Protein AF-A0A3B9LXL2-F1 (afdb_monomer)

Structure (mmCIF, N/CA/C/O backbone):
data_AF-A0A3B9LXL2-F1
#
_en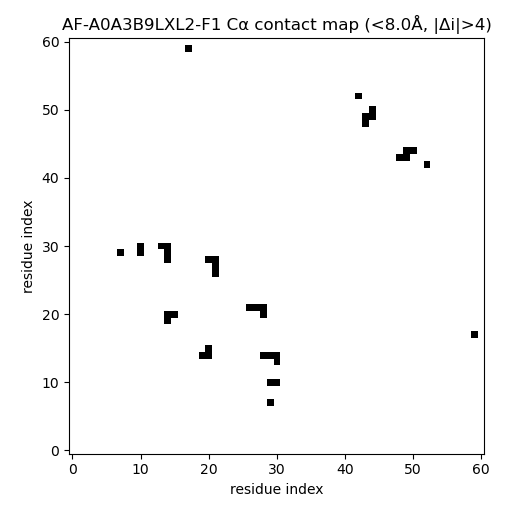try.id   AF-A0A3B9LXL2-F1
#
loop_
_atom_site.group_PDB
_atom_site.id
_atom_site.type_symbol
_atom_site.label_atom_id
_atom_site.label_alt_id
_atom_site.label_comp_id
_atom_site.label_asym_id
_atom_site.label_entity_id
_atom_site.label_seq_id
_atom_site.pdbx_PDB_ins_code
_atom_site.Cartn_x
_atom_site.Cartn_y
_atom_site.Cartn_z
_atom_site.occupancy
_atom_site.B_iso_or_equiv
_atom_site.auth_seq_id
_atom_site.auth_comp_id
_atom_site.auth_asym_id
_atom_site.auth_atom_id
_atom_site.pdbx_PDB_model_num
ATOM 1 N N . MET A 1 1 ? 14.743 8.915 11.026 1.00 38.47 1 MET A N 1
ATOM 2 C CA . MET A 1 1 ? 14.283 8.427 9.709 1.00 38.47 1 MET A CA 1
ATOM 3 C C . MET A 1 1 ? 14.028 6.932 9.837 1.00 38.47 1 MET A C 1
ATOM 5 O O . MET A 1 1 ? 14.980 6.168 9.875 1.00 38.47 1 MET A O 1
ATOM 9 N N . HIS A 1 2 ? 12.779 6.528 10.076 1.00 49.59 2 HIS A N 1
ATOM 10 C CA . HIS A 1 2 ? 12.430 5.135 10.365 1.00 49.59 2 HIS A CA 1
ATOM 11 C C . HIS A 1 2 ? 11.983 4.464 9.063 1.00 49.59 2 HIS A C 1
ATOM 13 O O . HIS A 1 2 ? 10.861 4.658 8.603 1.00 49.59 2 HIS A O 1
ATOM 19 N N . LEU A 1 3 ? 12.913 3.756 8.425 1.00 45.25 3 LEU A N 1
ATOM 20 C CA . LEU A 1 3 ? 12.678 3.010 7.195 1.00 45.25 3 LEU A CA 1
ATOM 21 C C . LEU A 1 3 ? 12.130 1.627 7.588 1.00 45.25 3 LEU A C 1
ATOM 23 O O . LEU A 1 3 ? 12.897 0.703 7.836 1.00 45.25 3 LEU A O 1
ATOM 27 N N . THR A 1 4 ? 10.811 1.485 7.737 1.00 48.69 4 THR A N 1
ATOM 28 C CA . THR A 1 4 ? 10.213 0.166 7.995 1.00 48.69 4 THR A CA 1
ATOM 29 C C . THR A 1 4 ? 10.034 -0.562 6.670 1.00 48.69 4 THR A C 1
ATOM 31 O O . THR A 1 4 ? 9.198 -0.177 5.856 1.00 48.69 4 THR A O 1
ATOM 34 N N . THR A 1 5 ? 10.808 -1.627 6.472 1.00 45.94 5 THR A N 1
ATOM 35 C CA . THR A 1 5 ? 10.649 -2.608 5.395 1.00 45.94 5 THR A CA 1
ATOM 36 C C . THR A 1 5 ? 9.178 -3.012 5.253 1.00 45.94 5 THR A C 1
ATOM 38 O O . THR A 1 5 ? 8.576 -3.574 6.168 1.00 45.94 5 THR A O 1
ATOM 41 N N . ILE A 1 6 ? 8.580 -2.693 4.108 1.00 55.50 6 ILE A N 1
ATOM 42 C CA . ILE A 1 6 ? 7.240 -3.132 3.714 1.00 55.50 6 ILE A CA 1
ATOM 43 C C . ILE A 1 6 ? 7.320 -4.620 3.363 1.00 55.50 6 ILE A C 1
ATOM 45 O O . ILE A 1 6 ? 7.725 -5.001 2.269 1.00 55.50 6 ILE A O 1
ATOM 49 N N . GLY A 1 7 ? 7.014 -5.465 4.349 1.00 46.88 7 GLY A N 1
ATOM 50 C CA . GLY A 1 7 ? 6.931 -6.914 4.198 1.00 46.88 7 GLY A CA 1
ATOM 51 C C . GLY A 1 7 ? 5.798 -7.288 3.248 1.00 46.88 7 GLY A C 1
ATOM 52 O O . GLY A 1 7 ? 4.652 -7.421 3.660 1.00 46.88 7 GLY A O 1
ATOM 53 N N . ALA A 1 8 ? 6.131 -7.454 1.972 1.00 54.03 8 ALA A N 1
ATOM 54 C CA . ALA A 1 8 ? 5.200 -7.787 0.898 1.00 54.03 8 ALA A CA 1
ATOM 55 C C . ALA A 1 8 ? 4.782 -9.276 0.865 1.00 54.03 8 ALA A C 1
ATOM 57 O O . ALA A 1 8 ? 4.284 -9.744 -0.152 1.00 54.03 8 ALA A O 1
ATOM 58 N N . THR A 1 9 ? 4.995 -10.054 1.935 1.00 53.16 9 THR A N 1
ATOM 59 C CA . THR A 1 9 ? 4.756 -11.512 1.910 1.00 53.16 9 THR A CA 1
ATOM 60 C C . THR A 1 9 ? 3.795 -12.041 2.975 1.00 53.16 9 THR A C 1
ATOM 62 O O . THR A 1 9 ? 3.412 -13.204 2.886 1.00 53.16 9 THR A O 1
ATOM 65 N N . THR A 1 10 ? 3.340 -11.230 3.938 1.00 69.88 10 THR A N 1
ATOM 66 C CA . THR A 1 10 ? 2.500 -11.716 5.057 1.00 69.88 10 THR A CA 1
ATOM 67 C C . THR A 1 10 ? 1.088 -11.123 5.128 1.00 69.88 10 THR A C 1
ATOM 69 O O . THR A 1 10 ? 0.334 -11.499 6.016 1.00 69.88 10 THR A O 1
ATOM 72 N N . GLN A 1 11 ? 0.685 -10.254 4.192 1.00 87.00 11 GLN A N 1
ATOM 73 C CA . GLN A 1 11 ? -0.596 -9.524 4.268 1.00 87.00 11 GLN A CA 1
ATOM 74 C C . GLN A 1 11 ? -1.735 -10.110 3.425 1.00 87.00 11 GLN A C 1
ATOM 76 O O . GLN A 1 11 ? -2.814 -9.532 3.404 1.00 87.00 11 GLN A O 1
ATOM 81 N N . ARG A 1 12 ? -1.545 -11.240 2.725 1.00 88.00 12 ARG A N 1
ATOM 82 C CA . ARG A 1 12 ? -2.575 -11.776 1.810 1.00 88.00 12 ARG A CA 1
ATOM 83 C C . ARG A 1 12 ? -3.947 -11.895 2.481 1.00 88.00 12 ARG A C 1
ATOM 85 O O . ARG A 1 12 ? -4.908 -11.349 1.962 1.00 88.00 12 ARG A O 1
ATOM 92 N N . SER A 1 13 ? -4.017 -12.556 3.637 1.00 90.62 13 SER A N 1
ATOM 93 C CA . SER A 1 13 ? -5.289 -12.750 4.345 1.00 90.62 13 SER A CA 1
ATOM 94 C C . SER A 1 13 ? -5.917 -11.431 4.806 1.00 90.62 13 SER A C 1
ATOM 96 O O . SER A 1 13 ? -7.137 -11.326 4.828 1.00 90.62 13 SER A O 1
ATOM 98 N N . GLU A 1 14 ? -5.109 -10.434 5.174 1.00 91.62 14 GLU A N 1
ATOM 99 C CA . GLU A 1 14 ? -5.594 -9.107 5.573 1.00 91.62 14 GLU A CA 1
ATOM 100 C C . GLU A 1 14 ? -6.159 -8.354 4.366 1.00 91.62 14 GLU A C 1
ATOM 102 O O . GLU A 1 14 ? -7.263 -7.826 4.436 1.00 91.62 14 GLU A O 1
ATOM 107 N N . ILE A 1 15 ? -5.446 -8.383 3.236 1.00 93.19 15 ILE A N 1
ATOM 108 C CA . ILE A 1 15 ? -5.885 -7.818 1.956 1.00 93.19 15 ILE A CA 1
ATOM 109 C C . ILE A 1 15 ? -7.185 -8.486 1.489 1.00 93.19 15 ILE A C 1
ATOM 111 O O . ILE A 1 15 ? -8.132 -7.788 1.139 1.00 93.19 15 ILE A O 1
ATOM 115 N N . GLU A 1 16 ? -7.274 -9.817 1.529 1.00 93.12 16 GLU A N 1
ATOM 116 C CA . GLU A 1 16 ? -8.495 -10.570 1.203 1.00 93.12 16 GLU A CA 1
ATOM 117 C C . GLU A 1 16 ? -9.667 -10.175 2.111 1.00 93.12 16 GLU A C 1
ATOM 119 O O . GLU A 1 16 ? -10.775 -9.953 1.623 1.00 93.12 16 GLU A O 1
ATOM 124 N N . ALA A 1 17 ? -9.417 -9.999 3.411 1.00 93.62 17 ALA A N 1
ATOM 125 C CA . ALA A 1 17 ? -10.435 -9.583 4.372 1.00 93.62 17 ALA A CA 1
ATOM 126 C C . ALA A 1 17 ? -10.981 -8.165 4.116 1.00 93.62 17 ALA A C 1
ATOM 128 O O . ALA A 1 17 ? -12.090 -7.863 4.551 1.00 93.62 17 ALA A O 1
ATOM 129 N N . THR A 1 18 ? -10.256 -7.304 3.389 1.00 93.94 18 THR A N 1
ATOM 130 C CA . THR A 1 18 ? -10.763 -5.970 3.011 1.00 93.94 18 THR A 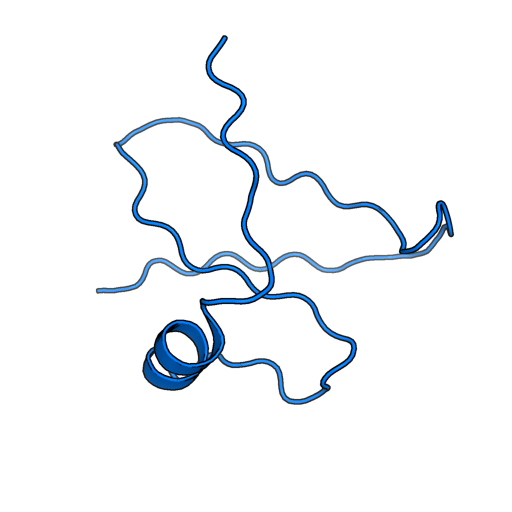CA 1
ATOM 131 C C . THR A 1 18 ? -11.879 -6.013 1.966 1.00 93.94 18 THR A C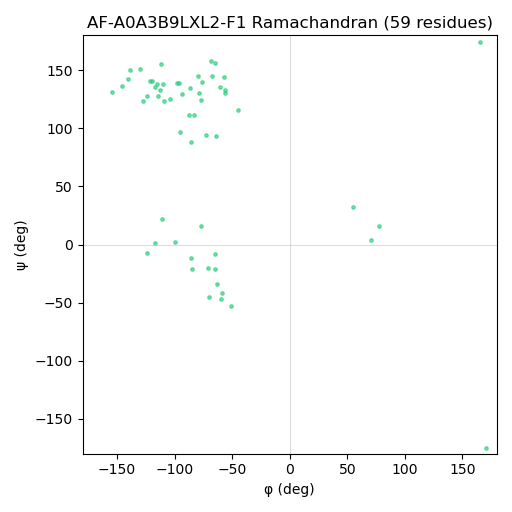 1
ATOM 133 O O . THR A 1 18 ? -12.585 -5.023 1.796 1.00 93.94 18 THR A O 1
ATOM 136 N N . GLY A 1 19 ? -12.009 -7.117 1.219 1.00 94.88 19 GLY A N 1
ATOM 137 C CA . GLY A 1 19 ? -12.876 -7.195 0.037 1.00 94.88 19 GLY A CA 1
ATOM 138 C C . GLY A 1 19 ? -12.381 -6.385 -1.172 1.00 94.88 19 GLY A C 1
ATOM 139 O O . GLY A 1 19 ? -13.061 -6.353 -2.193 1.00 94.88 19 GLY A O 1
ATOM 140 N N . LEU A 1 20 ? -11.202 -5.759 -1.078 1.00 94.12 20 LEU A N 1
ATOM 141 C CA . LEU A 1 20 ? -10.552 -4.961 -2.128 1.00 94.12 20 LEU A CA 1
ATOM 142 C C . LEU A 1 20 ? -9.291 -5.650 -2.674 1.00 94.12 20 LEU A C 1
ATOM 144 O O . LEU A 1 20 ? -8.389 -4.997 -3.197 1.00 94.12 20 LEU A O 1
ATOM 148 N N . ALA A 1 21 ? -9.187 -6.970 -2.506 1.00 93.44 21 ALA A N 1
ATOM 149 C CA . ALA A 1 21 ? -8.056 -7.720 -3.028 1.00 93.44 21 ALA A CA 1
ATOM 150 C C . ALA A 1 21 ? -7.981 -7.587 -4.561 1.00 93.44 21 ALA A C 1
ATOM 152 O O . ALA A 1 21 ? -9.011 -7.732 -5.228 1.00 93.44 21 ALA A O 1
ATOM 153 N N . PRO A 1 22 ? -6.784 -7.352 -5.131 1.00 92.12 22 PRO A N 1
ATOM 154 C CA . PRO A 1 22 ? -6.614 -7.334 -6.575 1.00 92.12 22 PRO A CA 1
ATOM 155 C C . PRO A 1 22 ? -7.060 -8.652 -7.212 1.00 92.12 22 PRO A C 1
ATOM 157 O O . PRO A 1 22 ? -6.856 -9.730 -6.648 1.00 92.12 22 PRO A O 1
ATOM 160 N N . THR A 1 23 ? -7.651 -8.567 -8.403 1.00 93.38 23 THR A N 1
ATOM 161 C CA . THR A 1 23 ? -8.114 -9.761 -9.133 1.00 93.38 23 THR A CA 1
ATOM 162 C C . THR A 1 23 ? -7.001 -10.404 -9.961 1.00 93.38 23 THR A C 1
ATOM 164 O O . THR A 1 23 ? -7.071 -11.597 -10.260 1.00 93.38 23 THR A O 1
ATOM 167 N N . ASP A 1 24 ? -5.950 -9.644 -10.289 1.00 91.50 24 ASP A N 1
ATOM 168 C CA . ASP A 1 24 ? -4.756 -10.143 -10.964 1.00 91.50 24 ASP A CA 1
ATOM 169 C C . ASP A 1 24 ? -3.595 -10.289 -9.961 1.00 91.50 24 ASP A C 1
ATOM 171 O O . ASP A 1 24 ? -3.206 -9.316 -9.314 1.00 91.50 24 ASP A O 1
ATOM 175 N N . PRO A 1 25 ? -2.961 -11.470 -9.846 1.00 87.12 25 PRO A N 1
ATOM 176 C CA . PRO A 1 25 ? -1.837 -11.686 -8.929 1.00 87.12 25 PRO A CA 1
ATOM 177 C C . PRO A 1 25 ? -0.573 -10.871 -9.264 1.00 87.12 25 PRO A C 1
ATOM 179 O O . PRO A 1 25 ? 0.397 -10.907 -8.505 1.00 87.12 25 PRO A O 1
ATOM 182 N N . ARG A 1 26 ? -0.534 -10.185 -10.413 1.00 87.06 26 ARG A N 1
ATOM 183 C CA . ARG A 1 26 ? 0.545 -9.265 -10.807 1.00 87.06 26 ARG A CA 1
ATOM 184 C C . ARG A 1 26 ? 0.344 -7.848 -10.275 1.00 87.06 26 ARG A C 1
ATOM 186 O O . ARG A 1 26 ? 1.281 -7.052 -10.355 1.00 87.06 26 ARG A O 1
ATOM 193 N N . GLU A 1 27 ? -0.835 -7.532 -9.755 1.00 90.62 27 GLU A N 1
ATOM 194 C CA . GLU A 1 27 ? -1.118 -6.255 -9.110 1.00 90.62 27 GLU A CA 1
ATOM 195 C C . GLU A 1 27 ? -0.581 -6.248 -7.675 1.00 90.62 27 GLU A C 1
ATOM 197 O O . GLU A 1 27 ? -0.544 -7.266 -6.981 1.00 90.62 27 GLU A O 1
ATOM 202 N N . ALA A 1 28 ? -0.114 -5.082 -7.232 1.00 90.38 28 ALA A N 1
ATOM 203 C CA . ALA A 1 28 ? 0.417 -4.900 -5.889 1.00 90.38 28 ALA A CA 1
ATOM 204 C C . ALA A 1 28 ? -0.664 -4.337 -4.963 1.00 90.38 28 ALA A C 1
ATOM 206 O O . ALA A 1 28 ? -1.383 -3.414 -5.334 1.00 90.38 28 ALA A O 1
ATOM 207 N N . ALA A 1 29 ? -0.720 -4.841 -3.732 1.00 93.06 29 ALA A N 1
ATOM 208 C CA . ALA A 1 29 ? -1.572 -4.308 -2.677 1.00 93.06 29 ALA A CA 1
ATOM 209 C C . ALA A 1 29 ? -0.830 -4.294 -1.338 1.00 93.06 29 ALA A C 1
ATOM 211 O O . ALA A 1 29 ? 0.053 -5.117 -1.084 1.00 93.06 29 ALA A O 1
ATOM 212 N N . ILE A 1 30 ? -1.197 -3.338 -0.488 1.00 92.44 30 ILE A N 1
ATOM 213 C CA . ILE A 1 30 ? -0.684 -3.190 0.871 1.00 92.44 30 ILE A CA 1
ATOM 214 C C . ILE A 1 30 ? -1.794 -2.653 1.773 1.00 92.44 30 ILE A C 1
ATOM 216 O O . ILE A 1 30 ? -2.490 -1.708 1.407 1.00 92.44 30 ILE A O 1
ATOM 220 N N . VAL A 1 31 ? -1.925 -3.228 2.966 1.00 92.50 31 VAL A N 1
ATOM 221 C CA . VAL A 1 31 ? -2.768 -2.704 4.042 1.00 92.50 31 VAL A CA 1
ATOM 222 C C . VAL A 1 31 ? -1.863 -2.187 5.155 1.00 92.50 31 VAL A C 1
ATOM 224 O O . VAL A 1 31 ? -0.810 -2.750 5.468 1.00 92.50 31 VAL A O 1
ATOM 227 N N . ARG A 1 32 ? -2.221 -1.030 5.712 1.00 91.25 32 ARG A N 1
ATOM 228 C CA . ARG A 1 32 ? -1.428 -0.383 6.755 1.00 91.25 32 ARG A CA 1
ATOM 229 C C . ARG A 1 32 ? -2.309 0.508 7.615 1.00 91.25 32 ARG A C 1
ATOM 231 O O . ARG A 1 32 ? -3.008 1.376 7.100 1.00 91.25 32 ARG A O 1
ATOM 238 N N . THR A 1 33 ? -2.188 0.374 8.931 1.00 91.31 33 THR A N 1
ATOM 239 C CA . THR A 1 33 ? -2.662 1.399 9.865 1.00 91.31 33 THR A CA 1
ATOM 240 C C . THR A 1 33 ? -1.669 2.558 9.879 1.00 91.31 33 THR A C 1
ATOM 242 O O . THR A 1 33 ? -0.477 2.364 10.130 1.00 91.31 33 THR A O 1
ATOM 245 N N . LEU A 1 34 ? -2.153 3.765 9.600 1.00 89.81 34 LEU A N 1
ATOM 246 C CA . LEU A 1 34 ? -1.357 4.988 9.593 1.00 89.81 34 LEU A CA 1
ATOM 247 C C . LEU A 1 34 ? -1.849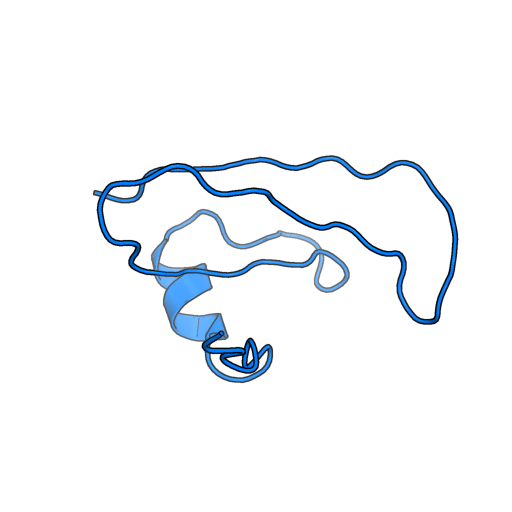 5.926 10.696 1.00 89.81 34 LEU A C 1
ATOM 249 O O . LEU A 1 34 ? -3.054 6.096 10.883 1.00 89.81 34 LEU A O 1
ATOM 253 N N . SER A 1 35 ? -0.917 6.558 11.407 1.00 94.62 35 SER A N 1
ATOM 254 C CA . SER A 1 35 ? -1.249 7.709 12.247 1.00 94.62 35 SER A CA 1
ATOM 255 C C . SER A 1 35 ? -1.724 8.873 11.366 1.00 94.62 35 SER A C 1
ATOM 257 O O . SER A 1 35 ? -1.354 8.939 10.194 1.00 94.62 35 SER A O 1
ATOM 259 N N . PRO A 1 36 ? -2.506 9.827 11.896 1.00 94.12 36 PRO A N 1
ATOM 260 C CA . PRO A 1 36 ? -2.876 11.018 11.139 1.00 94.12 36 PRO A CA 1
ATOM 261 C C . PRO A 1 36 ? -1.639 11.778 10.638 1.00 94.12 36 PRO A C 1
ATOM 263 O O . PRO A 1 36 ? -0.723 12.063 11.409 1.00 94.12 36 PRO A O 1
ATOM 266 N N . GLY A 1 37 ? -1.619 12.112 9.349 1.00 94.94 37 GLY A N 1
ATOM 267 C CA . GLY A 1 37 ? -0.511 12.821 8.715 1.00 94.94 37 GLY A CA 1
ATOM 268 C C . GLY A 1 37 ? -0.572 12.759 7.191 1.00 94.94 37 GLY A C 1
ATOM 269 O O . GLY A 1 37 ? -1.416 12.069 6.618 1.00 94.94 37 GLY A O 1
ATOM 270 N N . SER A 1 38 ? 0.333 13.487 6.539 1.00 95.88 38 SER A N 1
ATOM 271 C CA . SER A 1 38 ? 0.495 13.449 5.084 1.00 95.88 38 SER A CA 1
ATOM 272 C C . SER A 1 38 ? 1.437 12.320 4.682 1.00 95.88 38 SER A C 1
ATOM 274 O O . SER A 1 38 ? 2.521 12.177 5.249 1.00 95.88 38 SER A O 1
ATOM 276 N N . TYR A 1 39 ? 1.046 11.557 3.664 1.00 92.38 39 TYR A N 1
ATOM 277 C CA . TYR A 1 39 ? 1.824 10.447 3.125 1.00 92.38 39 TYR A CA 1
ATOM 278 C C . TYR A 1 39 ? 1.936 10.555 1.606 1.00 92.38 39 TYR A C 1
ATOM 280 O O . TYR A 1 39 ? 1.033 11.059 0.941 1.00 92.38 39 TYR A O 1
ATOM 288 N N . THR A 1 40 ? 3.035 10.033 1.067 1.00 92.50 40 THR A N 1
ATOM 289 C CA . THR A 1 40 ? 3.288 9.942 -0.373 1.00 92.50 40 THR A CA 1
ATOM 290 C C . THR A 1 40 ? 3.327 8.475 -0.772 1.00 92.50 40 THR A C 1
ATOM 292 O O . THR A 1 40 ? 4.086 7.698 -0.190 1.00 92.50 40 THR A O 1
ATOM 295 N N . ALA A 1 41 ? 2.542 8.096 -1.779 1.00 91.19 41 ALA A N 1
ATOM 296 C CA . ALA A 1 41 ? 2.686 6.800 -2.426 1.00 91.19 41 ALA A CA 1
ATOM 297 C C . ALA A 1 41 ? 3.868 6.849 -3.406 1.00 91.19 41 ALA A C 1
ATOM 299 O O . ALA A 1 41 ? 3.962 7.764 -4.224 1.00 91.19 41 ALA A O 1
ATOM 300 N N . ILE A 1 42 ? 4.770 5.870 -3.323 1.00 91.50 42 ILE A N 1
ATOM 301 C CA . ILE A 1 42 ? 5.888 5.710 -4.259 1.00 91.50 42 ILE A CA 1
ATOM 302 C C . ILE A 1 42 ? 5.600 4.483 -5.119 1.00 91.50 42 ILE A C 1
ATOM 304 O O . ILE A 1 42 ? 5.426 3.387 -4.590 1.00 91.50 42 ILE A O 1
ATOM 308 N N . VAL A 1 43 ? 5.575 4.671 -6.438 1.00 90.38 43 VAL A N 1
ATOM 309 C CA . VAL A 1 43 ? 5.345 3.605 -7.420 1.00 90.38 43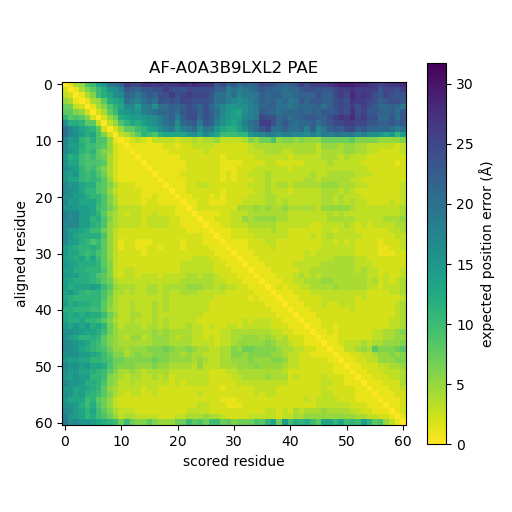 VAL A CA 1
ATOM 310 C C . VAL A 1 43 ? 6.614 3.391 -8.228 1.00 90.38 43 VAL A C 1
ATOM 312 O O . VAL A 1 43 ? 7.219 4.348 -8.706 1.00 90.38 43 VAL A O 1
ATOM 315 N N . ALA A 1 44 ? 7.008 2.132 -8.396 1.00 91.69 44 ALA A N 1
ATOM 316 C CA . ALA A 1 44 ? 8.135 1.746 -9.232 1.00 91.69 44 ALA A CA 1
ATOM 317 C C . ALA A 1 44 ? 7.802 0.464 -9.997 1.00 91.69 44 ALA A C 1
ATOM 319 O O . ALA A 1 44 ? 7.172 -0.446 -9.454 1.00 91.69 44 ALA A O 1
ATOM 320 N N . GLY A 1 45 ? 8.248 0.378 -11.251 1.00 91.12 45 GLY A N 1
ATOM 321 C CA . GLY A 1 45 ? 8.125 -0.849 -12.025 1.00 91.12 45 GLY A CA 1
ATOM 322 C C . GLY A 1 45 ? 9.011 -1.956 -11.457 1.00 91.12 45 GLY A C 1
ATOM 323 O O . GLY A 1 45 ? 10.125 -1.721 -10.971 1.00 91.12 45 GLY A O 1
ATOM 324 N N . LYS A 1 46 ? 8.526 -3.198 -11.537 1.00 88.75 46 LYS A N 1
ATOM 325 C CA . LYS A 1 46 ? 9.296 -4.375 -11.124 1.00 88.75 46 LYS A CA 1
ATOM 326 C C . LYS A 1 46 ? 10.616 -4.415 -11.895 1.00 88.75 46 LYS A C 1
ATOM 328 O O . LYS A 1 46 ? 10.623 -4.247 -13.113 1.00 88.75 46 LYS A O 1
ATOM 333 N N . ALA A 1 47 ? 11.717 -4.642 -11.179 1.00 92.06 47 ALA A N 1
ATOM 334 C CA . ALA A 1 47 ? 13.067 -4.693 -11.745 1.00 92.06 47 ALA A CA 1
ATOM 335 C C . ALA A 1 47 ? 13.469 -3.437 -12.555 1.00 92.06 47 ALA A C 1
ATOM 337 O O . ALA A 1 47 ? 14.225 -3.541 -13.515 1.00 92.06 47 ALA A O 1
ATOM 338 N N . GLY A 1 48 ? 12.966 -2.252 -12.180 1.00 91.44 48 GLY A N 1
ATOM 339 C CA . GLY A 1 48 ? 13.344 -0.984 -12.819 1.00 91.44 48 GLY A CA 1
ATOM 340 C C . GLY A 1 48 ? 12.683 -0.733 -14.176 1.00 91.44 48 GLY A C 1
ATOM 341 O O . GLY A 1 48 ? 13.135 0.124 -14.931 1.00 91.44 48 GLY A O 1
ATOM 342 N 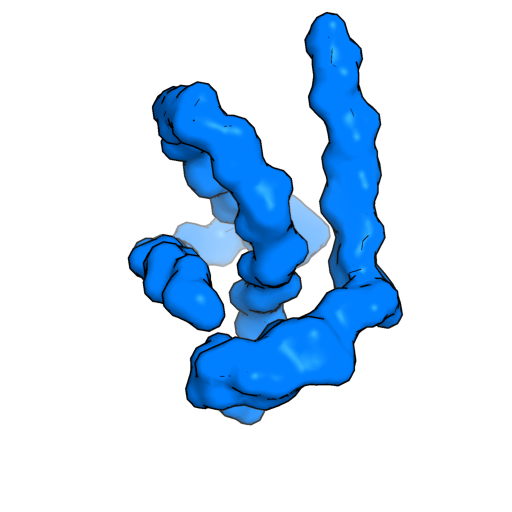N . THR A 1 49 ? 11.626 -1.476 -14.502 1.00 95.00 49 THR A N 1
ATOM 343 C CA . THR A 1 49 ? 10.828 -1.240 -15.712 1.00 95.00 49 THR A CA 1
ATOM 344 C C . THR A 1 49 ? 10.047 0.075 -15.631 1.00 95.00 49 THR A C 1
ATOM 346 O O . THR A 1 49 ? 9.780 0.597 -14.547 1.00 95.00 49 THR A O 1
ATOM 349 N N . ILE A 1 50 ? 9.676 0.612 -16.794 1.00 93.88 50 ILE A N 1
ATOM 350 C CA . ILE A 1 50 ? 8.875 1.835 -16.924 1.00 93.88 50 ILE A CA 1
ATOM 351 C C . ILE A 1 50 ? 7.488 1.518 -17.485 1.00 93.88 50 ILE A C 1
ATOM 353 O O . ILE A 1 50 ? 7.306 0.524 -18.188 1.00 93.88 50 ILE A O 1
ATOM 357 N N . GLY A 1 51 ? 6.519 2.381 -17.193 1.00 91.44 51 GLY 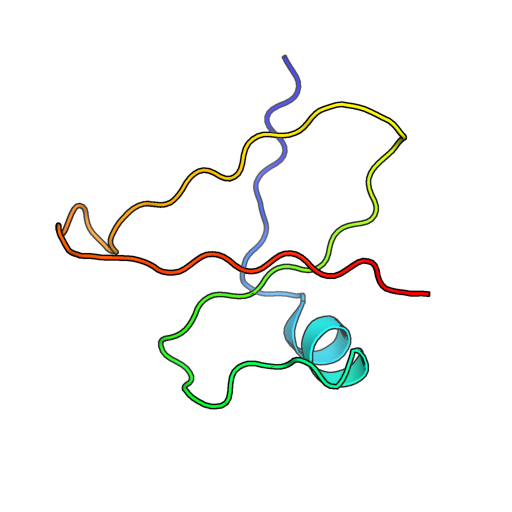A N 1
ATOM 358 C CA . GLY A 1 51 ? 5.146 2.253 -17.669 1.00 91.44 51 GLY A CA 1
ATOM 359 C C . GLY A 1 51 ? 4.213 3.256 -16.998 1.00 91.44 51 GLY A C 1
ATOM 360 O O . GLY A 1 51 ? 4.653 4.109 -16.227 1.00 91.44 51 GLY A O 1
ATOM 361 N N . VAL A 1 52 ? 2.920 3.137 -17.291 1.00 92.88 52 VAL A N 1
ATOM 362 C CA . VAL A 1 52 ? 1.857 3.886 -16.611 1.00 92.88 52 VAL A CA 1
ATOM 363 C C . VAL A 1 52 ? 1.321 3.029 -15.467 1.00 92.88 52 VAL A C 1
ATOM 365 O O . VAL A 1 52 ? 0.998 1.863 -15.679 1.00 92.88 52 VAL A O 1
ATOM 36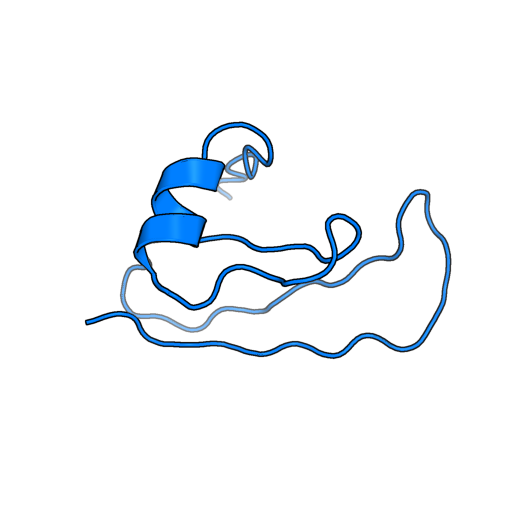8 N N . GLY A 1 53 ? 1.234 3.601 -14.266 1.00 90.06 53 GLY A N 1
ATOM 369 C CA . GLY A 1 53 ? 0.634 2.962 -13.095 1.00 90.06 53 GLY A CA 1
ATOM 370 C C . GLY A 1 53 ? -0.554 3.769 -12.580 1.00 90.06 53 GLY A C 1
ATOM 371 O O . GLY A 1 53 ? -0.498 4.998 -12.554 1.00 90.06 53 GLY A O 1
ATOM 372 N N . LEU A 1 54 ? -1.610 3.072 -12.164 1.00 92.38 54 LEU A N 1
ATOM 373 C CA . LEU A 1 54 ? -2.740 3.641 -11.434 1.00 92.38 54 LEU A CA 1
ATOM 374 C C . LEU A 1 54 ? -2.543 3.377 -9.937 1.00 92.38 54 LEU A C 1
ATOM 376 O O . LEU A 1 54 ? -2.106 2.295 -9.552 1.00 92.38 54 LEU A O 1
ATOM 380 N N . VAL A 1 55 ? -2.845 4.372 -9.103 1.00 93.31 55 VAL A N 1
ATOM 381 C CA . VAL A 1 55 ? -2.823 4.246 -7.642 1.00 93.31 55 VAL A CA 1
ATOM 382 C C . VAL A 1 55 ? -4.184 4.631 -7.103 1.00 93.31 55 VAL A C 1
ATOM 384 O O . VAL A 1 55 ? -4.670 5.729 -7.373 1.00 93.31 55 VAL A O 1
ATOM 387 N N . GLU A 1 56 ? -4.750 3.751 -6.290 1.00 94.44 56 GLU A N 1
ATOM 388 C CA . GLU A 1 56 ? -5.999 3.973 -5.573 1.00 94.44 56 GLU A CA 1
ATOM 389 C C . GLU A 1 56 ? -5.743 3.837 -4.070 1.00 94.44 56 GLU A C 1
ATOM 391 O O . GLU A 1 56 ? -4.944 3.007 -3.630 1.00 94.44 56 GLU A O 1
ATOM 396 N N . VAL A 1 57 ? -6.384 4.694 -3.273 1.00 93.69 57 VAL A N 1
ATOM 397 C CA . VAL A 1 57 ? -6.238 4.708 -1.814 1.00 93.69 57 VAL A CA 1
ATOM 398 C C . VAL A 1 57 ? -7.618 4.641 -1.187 1.00 93.69 57 VAL A C 1
ATOM 400 O O . VAL A 1 57 ? -8.457 5.510 -1.422 1.00 93.69 57 VAL A O 1
ATOM 403 N N . TYR A 1 58 ? -7.823 3.635 -0.341 1.00 94.31 58 TYR A N 1
ATOM 404 C CA . TYR A 1 58 ? -9.074 3.419 0.372 1.00 94.31 58 TYR A CA 1
ATOM 405 C C . TYR A 1 58 ? -8.845 3.539 1.873 1.00 94.31 58 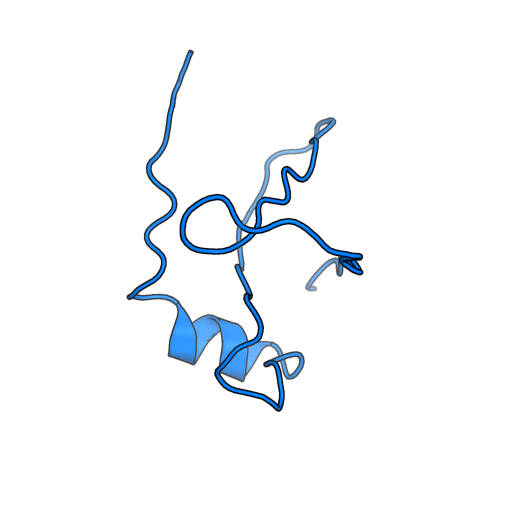TYR A C 1
ATOM 407 O O . TYR A 1 58 ? -7.885 2.997 2.423 1.00 94.31 58 TYR A O 1
ATOM 415 N N . LYS A 1 59 ? -9.752 4.241 2.549 1.00 93.19 59 LYS A N 1
ATOM 416 C CA . LYS A 1 59 ? -9.821 4.233 4.007 1.00 93.19 59 LYS A CA 1
ATOM 417 C C . LYS A 1 59 ? -10.707 3.068 4.435 1.00 93.19 59 LYS A C 1
ATOM 419 O O . LYS A 1 59 ? -11.912 3.105 4.205 1.00 93.19 59 LYS A O 1
ATOM 424 N N . LEU A 1 60 ? -10.103 2.068 5.063 1.00 90.44 60 LEU A N 1
ATOM 425 C CA . LEU A 1 60 ? -10.819 0.946 5.670 1.00 90.44 60 LEU A CA 1
ATOM 426 C C . LEU A 1 60 ? -11.449 1.407 6.999 1.00 90.44 60 LEU A C 1
ATOM 428 O O . LEU A 1 60 ? -10.842 2.220 7.707 1.00 90.44 60 LEU A O 1
ATOM 432 N N . GLN A 1 61 ? -12.676 0.960 7.284 1.00 80.31 61 GLN A N 1
ATOM 433 C CA . GLN A 1 61 ? -13.432 1.292 8.502 1.00 80.31 61 GLN A CA 1
ATOM 434 C C . GLN A 1 61 ? -13.293 0.214 9.570 1.00 80.31 61 GLN A C 1
ATOM 436 O O . GLN A 1 61 ? -13.224 -0.975 9.191 1.00 80.31 61 GLN A O 1
#

Solvent-accessible surface area (backbone atoms only — not comparable to full-atom values): 4826 Å² total; per-residue (Å²): 136,88,84,75,81,80,73,88,81,77,50,64,70,61,39,52,72,67,75,72,50,72,91,50,91,87,59,87,84,86,83,79,94,74,78,93,75,91,83,82,91,85,86,77,44,77,95,77,44,86,84,91,82,90,86,85,88,82,88,86,132

Radius of gyration: 12.92 Å; Cα contacts (8 Å, |Δi|>4): 20; chains: 1; bounding box: 28×26×30 Å

Mean predicted aligned error: 6.46 Å

Secondary structure (DSSP, 8-state):
-------TTS-HHHHHHTT---SSTTS--------SS--------GGG-------------

Sequence (61 aa):
MHLTTIGATTQRSEIEATGLAPTDPREAAIVRTLSPGSYTAIVAGKAGTIGVGLVEVYKLQ

pLDDT: mean 85.1, std 15.74, range [38.47, 95.88]

Foldseek 3Di:
DDDDPQPQDPCPVVLVVQVNNDPDPPDGDDDDDDDDDDDDDDDADVPRDDDDDDDDDDDGD